Protein AF-A0A8S2EWS8-F1 (afdb_monomer)

Sequence (60 aa):
MRYLFKVLPSNHPDIATTYTNVAELYDTQEDYVKEIEYLNKTLEIQLNSLPPSHPDVAVT

InterPro domains:
  IPR011990 Tetratricopeptide-like helical domain superfamily [G3DSA:1.25.40.10] (2-60)
  IPR011990 Tetratricopeptide-like helical domain superfamily [SSF48452] (7-58)
  IPR019734 Tetratricopeptide repeat [PS50005] (16-49)

pLDDT: mean 86.41, std 10.42, range [57.91, 97.69]

Mean predicted aligned error: 4.87 Å

Nearest PDB structures (foldseek):
  3edt-assembly2_D  TM=9.554E-01  e=1.777E-02  Homo sapiens
  3edt-assembly3_H  TM=9.559E-01  e=2.850E-02  Homo sapiens
  7aie-assembly1_A  TM=9.423E-01  e=3.829E-02  Homo sapiens
  4y6w-assembly1_A-2  TM=8.430E-01  e=1.175E-01  Podospora anserina
  7v1k-assembly1_A-2  TM=9.552E-01  e=6.139E-01  Homo sapiens

Foldseek 3Di:
DVPCCVPDDLLDLVVLVVLQVVLVVCVVVVVNVSSVVSNVSSLVSCVVPDDCPDVSNVVD

Solvent-accessible surface area (backbone atoms only — not comparable to full-atom values): 3391 Å² total; per-residue (Å²): 118,78,65,56,73,72,74,46,63,90,40,38,63,74,54,23,57,54,29,42,57,52,14,54,57,22,50,79,66,71,37,55,71,57,15,52,55,26,38,51,53,20,47,54,21,36,65,70,61,42,66,88,84,39,68,71,66,77,74,100

Radius of gyration: 11.49 Å; Cα contacts (8 Å, |Δi|>4): 61; chains: 1; bounding box: 27×25×27 Å

Secondary structure (DSSP, 8-state):
-TTHHHHS-TT-HHHHHHHHHHHHHHHTTT-HHHHHHHHHHHHHHHHHHS-TT-HHHHH-

Organism: NCBI:txid1234261

Structure (mmCIF, N/CA/C/O backbone):
data_AF-A0A8S2EWS8-F1
#
_entry.id   AF-A0A8S2EWS8-F1
#
loop_
_atom_site.group_PDB
_atom_site.id
_ato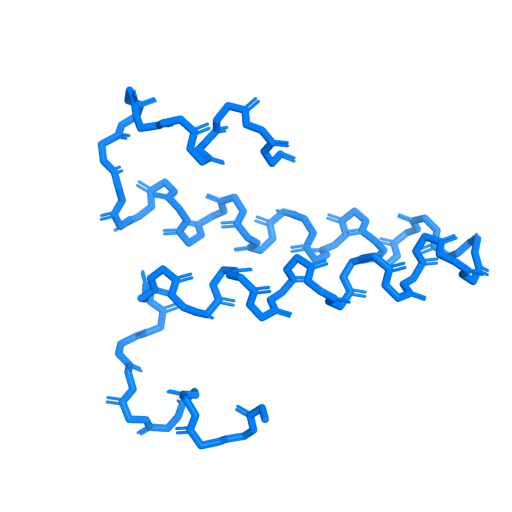m_site.type_symbol
_atom_site.label_atom_id
_atom_site.label_alt_id
_atom_site.label_comp_id
_atom_site.label_asym_id
_atom_site.label_entity_id
_atom_site.label_seq_id
_atom_site.pdbx_PDB_ins_code
_atom_site.Cartn_x
_atom_site.Cartn_y
_atom_site.Cartn_z
_atom_site.occupancy
_atom_site.B_iso_or_equiv
_atom_site.auth_seq_id
_atom_site.auth_comp_id
_atom_site.auth_asym_id
_atom_site.auth_atom_id
_atom_site.pdbx_PDB_model_num
ATOM 1 N N . MET A 1 1 ? -9.392 -8.961 -8.990 1.00 57.91 1 MET A N 1
ATOM 2 C CA . MET A 1 1 ? -8.201 -9.114 -8.124 1.00 57.91 1 MET A CA 1
ATOM 3 C C . MET A 1 1 ? -7.338 -10.338 -8.465 1.00 57.91 1 MET A C 1
ATOM 5 O O . MET A 1 1 ? -6.187 -10.148 -8.814 1.00 57.91 1 MET A O 1
ATOM 9 N N . ARG A 1 2 ? -7.842 -11.587 -8.439 1.00 61.28 2 ARG A N 1
ATOM 10 C CA . ARG A 1 2 ? -7.003 -12.814 -8.554 1.00 61.28 2 ARG A CA 1
ATOM 11 C C . ARG A 1 2 ? -6.159 -12.993 -9.832 1.00 61.28 2 ARG A C 1
ATOM 13 O O . ARG A 1 2 ? -5.215 -13.772 -9.803 1.00 61.28 2 ARG A O 1
ATOM 20 N N . TYR A 1 3 ? -6.499 -12.333 -10.940 1.00 63.03 3 TYR A N 1
ATOM 21 C CA . TYR A 1 3 ? -5.785 -12.501 -12.213 1.00 63.03 3 TYR A CA 1
ATOM 22 C C . TYR A 1 3 ? -4.466 -11.711 -12.264 1.00 63.03 3 TYR A C 1
ATOM 24 O O . TYR A 1 3 ? -3.465 -12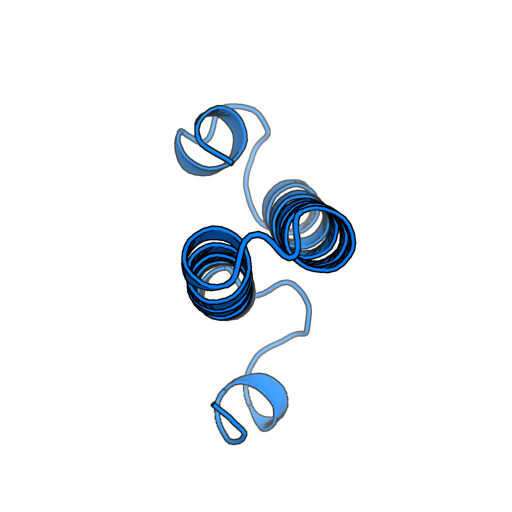.248 -12.725 1.00 63.03 3 TYR A O 1
ATOM 32 N N . LEU A 1 4 ? -4.434 -10.488 -11.712 1.00 61.53 4 LEU A N 1
ATOM 33 C CA . LEU A 1 4 ? -3.234 -9.635 -11.689 1.00 61.53 4 LEU A CA 1
ATOM 34 C C . LEU A 1 4 ? -2.080 -10.308 -10.932 1.00 61.53 4 LEU A C 1
ATOM 36 O O . LEU A 1 4 ? -0.987 -10.436 -11.471 1.00 61.53 4 LEU A O 1
ATOM 40 N N . PHE A 1 5 ? -2.369 -10.877 -9.757 1.00 68.50 5 PHE A N 1
ATOM 41 C CA . PHE A 1 5 ? -1.405 -11.628 -8.939 1.00 68.50 5 PHE A CA 1
ATOM 42 C C . PHE A 1 5 ? -0.819 -12.880 -9.613 1.00 68.50 5 PHE A C 1
ATOM 44 O O . PHE A 1 5 ? 0.154 -13.437 -9.117 1.00 68.50 5 PHE A O 1
ATOM 51 N N . LYS A 1 6 ? -1.433 -13.373 -10.696 1.00 70.88 6 LYS A N 1
ATOM 52 C CA . LYS A 1 6 ? -1.000 -14.598 -11.383 1.00 70.88 6 LYS A CA 1
ATOM 53 C C . LYS A 1 6 ? -0.155 -14.316 -12.628 1.00 70.88 6 LYS A C 1
ATOM 55 O O . LYS A 1 6 ? 0.527 -15.218 -13.103 1.00 70.88 6 LYS A O 1
ATOM 60 N N . VAL A 1 7 ? -0.238 -13.103 -13.170 1.00 77.50 7 VAL A N 1
ATOM 61 C CA . VAL A 1 7 ? 0.388 -12.731 -14.449 1.00 77.50 7 VAL A CA 1
ATOM 62 C C . VAL A 1 7 ? 1.514 -11.721 -14.248 1.00 77.50 7 VAL A C 1
ATOM 64 O O . VAL A 1 7 ? 2.484 -11.739 -15.001 1.00 77.50 7 VAL A O 1
ATOM 67 N N . LEU A 1 8 ? 1.407 -10.865 -13.232 1.00 79.19 8 LEU A N 1
ATOM 68 C CA . LEU A 1 8 ? 2.396 -9.836 -12.947 1.00 79.19 8 LEU A CA 1
ATOM 69 C C . LEU A 1 8 ? 3.422 -10.322 -11.910 1.00 79.19 8 LEU A C 1
ATOM 71 O O . LEU A 1 8 ? 3.060 -11.078 -11.002 1.00 79.19 8 LEU A O 1
ATOM 75 N N . PRO A 1 9 ? 4.688 -9.877 -12.006 1.00 80.12 9 PRO A N 1
ATOM 76 C CA . PRO A 1 9 ? 5.659 -10.034 -10.928 1.00 80.12 9 PRO A CA 1
ATOM 77 C C . PRO A 1 9 ? 5.104 -9.478 -9.613 1.00 80.12 9 PRO A C 1
ATOM 79 O O . PRO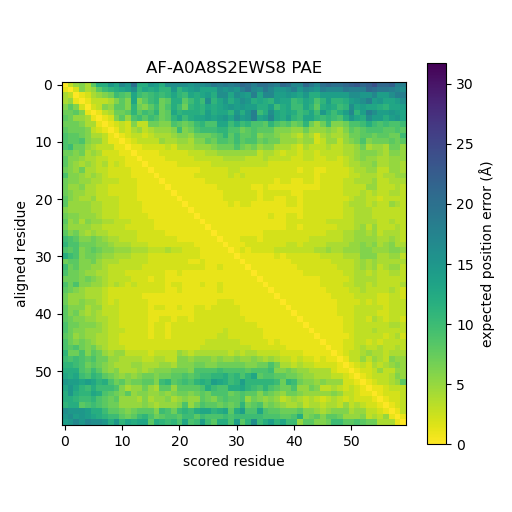 A 1 9 ? 4.375 -8.489 -9.620 1.00 80.12 9 PRO A O 1
ATOM 82 N N . SER A 1 10 ? 5.465 -10.081 -8.479 1.00 77.75 10 SER A N 1
ATOM 83 C CA . SER A 1 10 ? 4.919 -9.728 -7.158 1.00 77.75 10 SER A CA 1
ATOM 84 C C . SER A 1 10 ? 5.169 -8.277 -6.735 1.00 77.75 10 SER A C 1
ATOM 86 O O . SER A 1 10 ? 4.463 -7.774 -5.869 1.00 77.75 10 SER A O 1
ATOM 88 N N . ASN A 1 11 ? 6.152 -7.611 -7.341 1.00 79.12 11 ASN A N 1
ATOM 89 C CA . ASN A 1 11 ? 6.469 -6.204 -7.127 1.00 79.12 11 ASN A CA 1
ATOM 90 C C . ASN A 1 11 ? 5.851 -5.276 -8.189 1.00 79.12 11 ASN A C 1
ATOM 92 O O . ASN A 1 11 ? 6.242 -4.126 -8.280 1.00 79.12 11 ASN A O 1
ATOM 96 N N . HIS A 1 12 ? 4.926 -5.722 -9.036 1.00 82.56 12 HIS A N 1
ATOM 97 C CA . HIS A 1 12 ? 4.357 -4.824 -10.039 1.00 82.56 12 HIS A CA 1
ATOM 98 C C . HIS A 1 12 ? 3.495 -3.720 -9.382 1.00 82.56 12 HIS A C 1
ATOM 100 O O . HIS A 1 12 ? 2.666 -4.055 -8.533 1.00 82.56 12 HIS A O 1
ATOM 106 N N . PRO A 1 13 ? 3.604 -2.437 -9.789 1.00 82.44 13 PRO A N 1
ATOM 107 C CA . PRO A 1 13 ? 2.837 -1.329 -9.202 1.00 82.44 13 PRO A CA 1
ATOM 108 C C . PRO A 1 13 ? 1.314 -1.550 -9.147 1.00 82.44 13 PRO A C 1
ATOM 110 O O . PRO A 1 13 ? 0.687 -1.241 -8.141 1.00 82.44 13 PRO A O 1
ATOM 113 N N . AS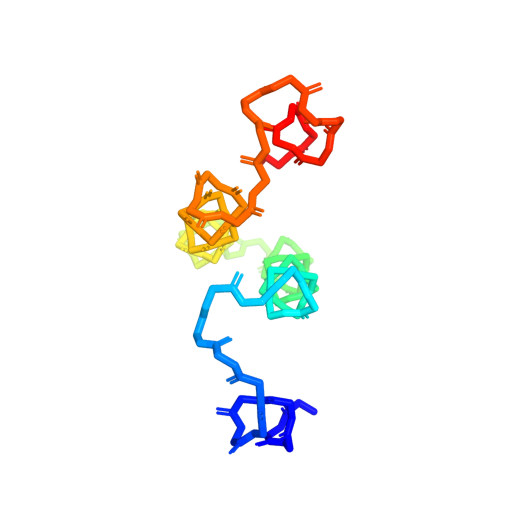P A 1 14 ? 0.713 -2.190 -10.156 1.00 87.38 14 ASP A N 1
ATOM 114 C CA . ASP A 1 14 ? -0.720 -2.558 -10.140 1.00 87.38 14 ASP A CA 1
ATOM 115 C C . ASP A 1 14 ? -1.133 -3.435 -8.938 1.00 87.38 14 ASP A C 1
ATOM 117 O O . ASP A 1 14 ? -2.295 -3.437 -8.509 1.00 87.38 14 ASP A O 1
ATOM 121 N N . ILE A 1 15 ? -0.191 -4.207 -8.386 1.00 88.00 15 ILE A N 1
ATOM 122 C CA . ILE A 1 15 ? -0.414 -4.992 -7.171 1.00 88.00 15 ILE A CA 1
ATOM 123 C C . ILE A 1 15 ? -0.465 -4.068 -5.947 1.00 88.00 15 ILE A C 1
ATOM 125 O O . ILE A 1 15 ? -1.325 -4.268 -5.089 1.00 88.00 15 ILE A O 1
ATOM 129 N N . ALA A 1 16 ? 0.374 -3.028 -5.894 1.00 90.38 16 ALA A N 1
ATOM 130 C CA . ALA A 1 16 ? 0.318 -2.002 -4.853 1.00 90.38 16 ALA A CA 1
ATOM 131 C C . ALA A 1 16 ? -1.033 -1.268 -4.874 1.00 90.38 16 ALA A C 1
ATOM 133 O O . ALA A 1 16 ? -1.701 -1.210 -3.847 1.00 90.38 16 ALA A O 1
ATOM 134 N N . THR A 1 17 ? -1.520 -0.841 -6.047 1.00 90.62 17 THR A N 1
ATOM 135 C CA . THR A 1 17 ? -2.861 -0.233 -6.178 1.00 90.62 17 THR A CA 1
ATOM 136 C C . THR A 1 17 ? -3.966 -1.156 -5.662 1.00 90.62 17 THR A C 1
ATOM 138 O O . THR A 1 17 ? -4.917 -0.718 -5.018 1.00 90.62 17 THR A O 1
ATOM 141 N N . THR A 1 18 ? -3.843 -2.463 -5.911 1.00 92.25 18 THR A N 1
ATOM 142 C CA . THR A 1 18 ? -4.806 -3.441 -5.397 1.00 92.25 18 THR A CA 1
ATOM 143 C C . THR A 1 18 ? -4.795 -3.501 -3.868 1.00 92.25 18 THR A C 1
ATOM 145 O O . THR A 1 18 ? -5.867 -3.580 -3.272 1.00 92.25 18 THR A O 1
ATOM 148 N N . TYR A 1 19 ? -3.621 -3.467 -3.233 1.00 93.88 19 TYR A N 1
ATOM 149 C CA . TYR A 1 19 ? -3.520 -3.459 -1.774 1.00 93.88 19 TYR A CA 1
ATOM 150 C C . TYR A 1 19 ? -3.990 -2.143 -1.151 1.00 93.88 19 TYR A C 1
ATOM 152 O O . TYR A 1 19 ? -4.680 -2.204 -0.138 1.00 93.88 19 TYR A O 1
ATOM 160 N N . THR A 1 20 ? -3.744 -0.991 -1.783 1.00 93.31 20 THR A N 1
ATOM 161 C CA . THR A 1 20 ? -4.299 0.301 -1.341 1.00 93.31 20 THR A CA 1
ATOM 162 C C . THR A 1 20 ? -5.824 0.269 -1.300 1.00 93.31 20 THR A C 1
ATOM 164 O O . THR A 1 20 ? -6.413 0.594 -0.278 1.00 93.31 20 THR A O 1
ATOM 167 N N . ASN A 1 21 ? -6.478 -0.253 -2.342 1.00 93.88 21 ASN A N 1
ATOM 168 C CA . ASN A 1 21 ? -7.941 -0.387 -2.351 1.00 93.88 21 ASN A CA 1
ATOM 169 C C . ASN A 1 21 ? -8.461 -1.318 -1.236 1.00 93.88 21 ASN A C 1
ATOM 171 O O . ASN A 1 21 ? -9.588 -1.177 -0.766 1.00 93.88 21 ASN A O 1
ATOM 175 N N . VAL A 1 22 ? -7.668 -2.318 -0.834 1.00 94.88 22 VAL A N 1
ATOM 176 C CA . VAL A 1 22 ? -8.010 -3.198 0.294 1.00 94.88 22 VAL A CA 1
ATOM 177 C C . VAL A 1 22 ? -7.805 -2.477 1.626 1.00 94.88 22 VAL A C 1
ATOM 179 O O . VAL A 1 22 ? -8.621 -2.664 2.523 1.00 94.88 22 VAL A O 1
ATOM 182 N N . ALA A 1 23 ? -6.765 -1.650 1.752 1.00 95.12 23 ALA A N 1
ATOM 183 C CA . ALA A 1 23 ? -6.562 -0.805 2.922 1.00 95.12 23 ALA A CA 1
ATOM 184 C C . ALA A 1 23 ? -7.731 0.174 3.107 1.00 95.12 23 ALA A C 1
ATOM 186 O O . ALA A 1 23 ? -8.338 0.172 4.172 1.00 95.12 23 ALA A O 1
ATOM 187 N N . GLU A 1 24 ? -8.147 0.884 2.053 1.00 95.56 24 GLU A N 1
ATOM 188 C CA . GLU A 1 24 ? -9.319 1.778 2.076 1.00 95.56 24 GLU A CA 1
ATOM 189 C C . GLU A 1 24 ? -10.603 1.045 2.504 1.00 95.56 24 GLU A C 1
ATOM 191 O O . GLU A 1 24 ? -11.420 1.556 3.269 1.00 95.56 24 GLU A O 1
ATOM 196 N N . LEU A 1 25 ? -10.782 -0.205 2.065 1.00 96.75 25 LEU A N 1
ATOM 197 C CA . LEU A 1 25 ? -11.913 -1.023 2.502 1.00 96.75 25 LEU A CA 1
ATOM 198 C C . LEU A 1 25 ? -11.880 -1.314 4.015 1.00 96.75 25 LEU A C 1
ATOM 200 O O . LEU A 1 25 ? -12.943 -1.471 4.617 1.00 96.75 25 LEU A O 1
ATOM 204 N N . TYR A 1 26 ? -10.702 -1.413 4.629 1.00 97.25 26 TYR A N 1
ATOM 205 C CA . TYR A 1 26 ? -10.576 -1.598 6.075 1.00 97.25 26 TYR A CA 1
ATOM 206 C C . TYR A 1 26 ? -10.659 -0.290 6.859 1.00 97.25 26 TYR A C 1
ATOM 208 O O . TYR A 1 26 ? -11.250 -0.306 7.936 1.00 97.25 26 TYR A O 1
ATOM 216 N N . ASP A 1 27 ? -10.190 0.826 6.299 1.00 95.69 27 ASP A N 1
ATOM 217 C CA . ASP A 1 27 ? -10.429 2.170 6.845 1.00 95.69 2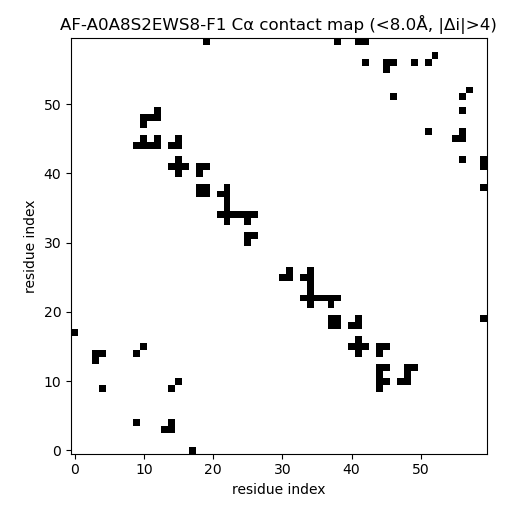7 ASP A CA 1
ATOM 218 C C . ASP A 1 27 ? -11.937 2.442 6.972 1.00 95.69 27 ASP A C 1
ATOM 220 O O . ASP A 1 27 ? -12.440 2.745 8.052 1.00 95.69 27 ASP A O 1
ATOM 224 N N . THR A 1 28 ? -12.713 2.159 5.917 1.00 97.25 28 THR A N 1
ATOM 225 C CA . THR A 1 28 ? -14.185 2.296 5.966 1.00 97.25 28 THR A CA 1
ATOM 226 C C . THR A 1 28 ? -14.878 1.360 6.967 1.00 97.25 28 THR A C 1
ATOM 228 O O . THR A 1 28 ? -16.044 1.576 7.300 1.00 97.25 28 THR A O 1
ATOM 231 N N . GLN A 1 29 ? -14.191 0.318 7.442 1.00 96.75 29 GLN A N 1
ATOM 232 C CA . GLN A 1 29 ? -14.664 -0.599 8.485 1.00 96.75 29 GLN A CA 1
ATOM 233 C C . GLN A 1 29 ? -14.106 -0.261 9.876 1.00 96.75 29 GLN A C 1
ATOM 235 O O . GLN A 1 29 ? -14.387 -0.998 10.821 1.00 96.75 29 GLN A O 1
ATOM 240 N N . GLU A 1 30 ? -13.313 0.807 10.000 1.00 96.62 30 GLU A N 1
ATOM 241 C CA . GLU A 1 30 ? -12.570 1.187 11.208 1.00 96.62 30 GLU A CA 1
ATOM 242 C C . GLU A 1 30 ? -11.627 0.069 11.720 1.00 96.62 30 GLU A C 1
ATOM 244 O O . GLU A 1 30 ? -11.239 0.037 12.890 1.00 96.62 30 GLU A O 1
ATOM 249 N N . ASP A 1 31 ? -11.226 -0.863 10.843 1.00 97.69 31 ASP A N 1
ATOM 250 C CA . ASP A 1 31 ? -10.259 -1.930 11.138 1.00 97.69 31 ASP A CA 1
ATOM 251 C C . ASP A 1 31 ? -8.843 -1.466 10.768 1.00 97.69 31 ASP A C 1
ATOM 253 O O . ASP A 1 31 ? -8.198 -1.968 9.841 1.00 97.69 31 ASP A O 1
ATOM 257 N N . TYR A 1 32 ? -8.355 -0.484 11.527 1.00 95.44 32 TYR A N 1
ATOM 258 C CA . TYR A 1 32 ? -7.064 0.171 11.296 1.00 95.44 32 TYR A CA 1
ATOM 259 C C . TYR A 1 32 ? -5.873 -0.799 11.356 1.00 95.44 32 TYR A C 1
ATOM 261 O O . TYR A 1 32 ? -4.834 -0.568 10.743 1.00 95.44 32 TYR A O 1
ATOM 269 N N . VAL A 1 33 ? -6.002 -1.921 12.077 1.00 97.50 33 VAL A N 1
ATOM 270 C CA . VAL A 1 33 ? -4.935 -2.933 12.144 1.00 97.50 33 VAL A CA 1
ATOM 271 C C . VAL A 1 33 ? -4.724 -3.563 10.772 1.00 97.50 33 VAL A C 1
ATOM 273 O O . VAL A 1 33 ? -3.584 -3.685 10.320 1.00 97.50 33 VAL A O 1
ATOM 276 N N . LYS A 1 34 ? -5.812 -3.945 10.095 1.00 95.62 34 LYS A N 1
ATOM 277 C CA . LYS A 1 34 ? -5.715 -4.502 8.746 1.00 95.62 34 LYS A CA 1
ATOM 278 C C . LYS A 1 34 ? -5.378 -3.439 7.719 1.00 95.62 34 LYS A C 1
ATOM 280 O O . LYS A 1 34 ? -4.578 -3.723 6.836 1.00 95.62 34 LYS A O 1
ATOM 285 N N . GLU A 1 35 ? -5.929 -2.235 7.833 1.00 96.81 35 GLU A N 1
ATOM 286 C CA . GLU A 1 35 ? -5.551 -1.117 6.964 1.00 96.81 35 GLU A CA 1
ATOM 287 C C . GLU A 1 35 ? -4.024 -0.924 6.945 1.00 96.81 35 GLU A C 1
ATOM 289 O O . GLU A 1 35 ? -3.405 -1.021 5.884 1.00 96.81 35 GLU A O 1
ATOM 294 N N . ILE A 1 36 ? -3.404 -0.774 8.122 1.00 96.06 36 ILE A N 1
ATOM 295 C CA . ILE A 1 36 ? -1.951 -0.604 8.264 1.00 96.06 36 ILE A CA 1
ATOM 296 C C . ILE A 1 36 ? -1.190 -1.814 7.702 1.00 96.06 36 ILE A C 1
ATOM 298 O O . ILE A 1 36 ? -0.138 -1.650 7.080 1.00 96.06 36 ILE A O 1
ATOM 302 N N . GLU A 1 37 ? -1.690 -3.041 7.886 1.00 97.00 37 GLU A N 1
ATOM 303 C CA . GLU A 1 37 ? -1.078 -4.236 7.288 1.00 97.00 37 GLU A CA 1
ATOM 304 C C . GLU A 1 37 ? -1.014 -4.128 5.756 1.00 97.00 37 GLU A C 1
ATOM 306 O O . GLU A 1 37 ? 0.016 -4.438 5.149 1.00 97.00 37 GLU A O 1
ATOM 311 N N . TYR A 1 38 ? -2.099 -3.682 5.121 1.00 96.12 38 TYR A N 1
ATOM 312 C CA . TYR A 1 38 ? -2.172 -3.572 3.667 1.00 96.12 38 TYR A CA 1
ATOM 313 C C . TYR A 1 38 ? -1.408 -2.364 3.121 1.00 96.12 38 TYR A C 1
ATOM 315 O O . TYR A 1 38 ? -0.739 -2.519 2.100 1.00 96.12 38 TYR A O 1
ATOM 323 N N . LEU A 1 39 ? -1.396 -1.224 3.821 1.00 95.75 39 LEU A N 1
ATOM 324 C CA . LEU A 1 39 ? -0.548 -0.081 3.460 1.00 95.75 39 LEU A CA 1
ATOM 325 C C . LEU A 1 39 ? 0.942 -0.442 3.505 1.00 95.75 39 LEU A C 1
ATOM 327 O O . LEU A 1 39 ? 1.680 -0.125 2.575 1.00 95.75 39 LEU A O 1
ATOM 331 N N . ASN A 1 40 ? 1.383 -1.206 4.511 1.00 95.56 40 ASN A N 1
ATOM 332 C CA . ASN A 1 40 ? 2.768 -1.683 4.567 1.00 95.56 40 ASN A CA 1
ATOM 333 C C . ASN A 1 40 ? 3.132 -2.581 3.372 1.00 95.56 40 ASN A C 1
ATOM 335 O O . ASN A 1 40 ? 4.226 -2.457 2.822 1.00 95.56 40 ASN A O 1
ATOM 339 N N . LYS A 1 41 ? 2.217 -3.455 2.926 1.00 94.06 41 LYS A N 1
ATOM 340 C CA . LYS A 1 41 ? 2.426 -4.282 1.720 1.00 94.06 41 LYS A CA 1
ATOM 341 C C . LYS A 1 41 ? 2.498 -3.436 0.450 1.00 94.06 41 LYS A C 1
ATOM 343 O O . LYS A 1 41 ? 3.323 -3.718 -0.419 1.00 94.06 41 LYS A O 1
ATOM 348 N N . THR A 1 42 ? 1.652 -2.412 0.334 1.00 94.06 42 THR A N 1
ATOM 349 C CA . THR A 1 42 ? 1.710 -1.438 -0.766 1.00 94.06 42 THR A CA 1
ATOM 350 C C . THR A 1 42 ? 3.074 -0.750 -0.797 1.00 94.06 42 THR A C 1
ATOM 352 O O . THR A 1 42 ? 3.729 -0.757 -1.842 1.00 94.06 42 THR A O 1
ATOM 355 N N . LEU A 1 43 ? 3.531 -0.230 0.345 1.00 92.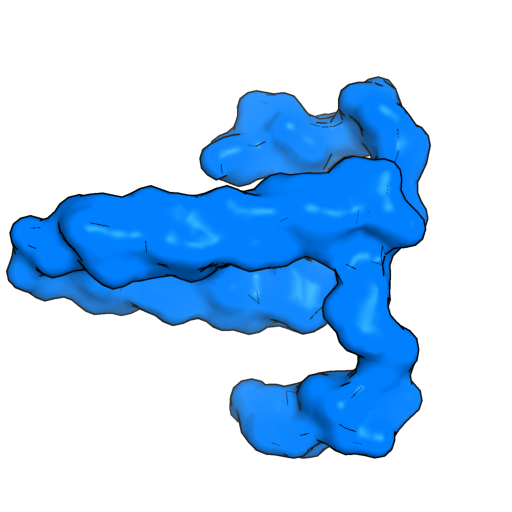06 43 LEU A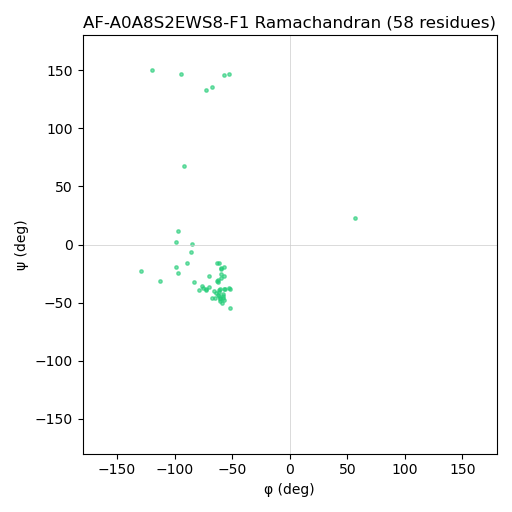 N 1
ATOM 356 C CA . LEU A 1 43 ? 4.806 0.474 0.464 1.00 92.06 43 LEU A CA 1
ATOM 357 C C . LEU A 1 43 ? 5.992 -0.431 0.105 1.00 92.06 43 LEU A C 1
ATOM 359 O O . LEU A 1 43 ? 6.869 -0.028 -0.656 1.00 92.06 43 LEU A O 1
ATOM 363 N N . GLU A 1 44 ? 6.006 -1.677 0.586 1.00 92.44 44 GLU A N 1
ATOM 364 C CA . GLU A 1 44 ? 7.050 -2.651 0.245 1.00 92.44 44 GLU A CA 1
ATOM 365 C C . GLU A 1 44 ? 7.135 -2.889 -1.272 1.00 92.44 44 GLU A C 1
ATOM 367 O O . GLU A 1 44 ? 8.226 -2.936 -1.845 1.00 92.44 44 GLU A O 1
ATOM 372 N N . ILE A 1 45 ? 5.993 -3.006 -1.952 1.00 90.81 45 ILE A N 1
ATOM 373 C CA . ILE A 1 45 ? 5.961 -3.190 -3.405 1.00 90.81 45 ILE A CA 1
ATOM 374 C C . ILE A 1 45 ? 6.458 -1.941 -4.126 1.00 90.81 45 ILE A C 1
ATOM 376 O O . ILE A 1 45 ? 7.274 -2.060 -5.042 1.00 90.81 45 ILE A O 1
ATOM 380 N N . GLN A 1 46 ? 6.006 -0.754 -3.726 1.00 89.50 46 GLN A N 1
ATOM 381 C CA . GLN A 1 46 ? 6.428 0.501 -4.348 1.00 89.50 46 GLN A CA 1
ATOM 382 C C . GLN A 1 46 ? 7.930 0.742 -4.175 1.00 89.50 46 GLN A C 1
ATOM 384 O O . GLN A 1 46 ? 8.598 1.059 -5.153 1.00 89.50 46 GLN A O 1
ATOM 389 N N . LEU A 1 47 ? 8.495 0.495 -2.989 1.00 88.88 47 LEU A N 1
ATOM 390 C CA . LEU A 1 47 ? 9.940 0.611 -2.750 1.00 88.88 47 LEU A CA 1
ATOM 391 C C . LEU A 1 47 ? 10.763 -0.371 -3.600 1.00 88.88 47 LEU A C 1
ATOM 393 O O . LEU A 1 47 ? 11.881 -0.056 -4.003 1.00 88.88 47 LEU A O 1
ATOM 397 N N . ASN A 1 48 ? 10.209 -1.551 -3.894 1.00 88.12 48 ASN A N 1
ATOM 398 C CA . ASN A 1 48 ? 10.860 -2.581 -4.707 1.00 88.12 48 ASN A CA 1
ATOM 399 C C . ASN A 1 48 ? 10.650 -2.417 -6.222 1.00 88.12 48 ASN A C 1
ATOM 401 O O . ASN A 1 48 ? 11.213 -3.191 -7.003 1.00 88.12 48 ASN A O 1
ATOM 405 N N . SER A 1 49 ? 9.811 -1.477 -6.656 1.00 86.12 49 SER A N 1
ATOM 406 C CA . SER A 1 49 ? 9.412 -1.342 -8.065 1.00 86.12 49 SER A CA 1
ATOM 407 C C . SER A 1 49 ? 9.572 0.050 -8.640 1.00 86.12 49 SER A C 1
ATOM 409 O O . SER A 1 49 ? 9.723 0.190 -9.854 1.00 86.12 49 SER A O 1
ATOM 411 N N . LEU A 1 50 ? 9.590 1.066 -7.784 1.00 83.69 50 LEU A N 1
ATOM 412 C CA . LEU A 1 50 ? 9.683 2.462 -8.158 1.00 83.69 50 LEU A CA 1
ATOM 413 C C . LEU A 1 50 ? 10.944 3.082 -7.545 1.00 83.69 50 LEU A C 1
ATOM 415 O O . LEU A 1 50 ? 11.387 2.683 -6.466 1.00 83.69 50 LEU A O 1
ATOM 419 N N . PRO A 1 51 ? 11.540 4.090 -8.204 1.00 83.81 51 PRO A N 1
ATOM 420 C CA . PRO A 1 51 ? 12.563 4.907 -7.572 1.00 83.81 51 PRO A CA 1
ATOM 421 C C . PRO A 1 51 ? 12.010 5.556 -6.290 1.00 83.81 51 PRO A C 1
ATOM 423 O O . PRO A 1 51 ? 10.857 5.987 -6.296 1.00 83.81 51 PRO A O 1
ATOM 426 N N . PRO A 1 52 ? 12.821 5.748 -5.234 1.00 77.06 52 PRO A N 1
ATOM 427 C CA . PRO A 1 52 ? 12.371 6.384 -3.988 1.00 77.06 52 PRO A CA 1
ATOM 428 C C . PRO A 1 52 ? 11.781 7.795 -4.159 1.00 77.06 52 PRO A C 1
ATOM 430 O O . PRO A 1 52 ? 11.089 8.288 -3.279 1.00 77.06 52 PRO A O 1
ATOM 433 N N . SER A 1 53 ? 12.068 8.462 -5.280 1.00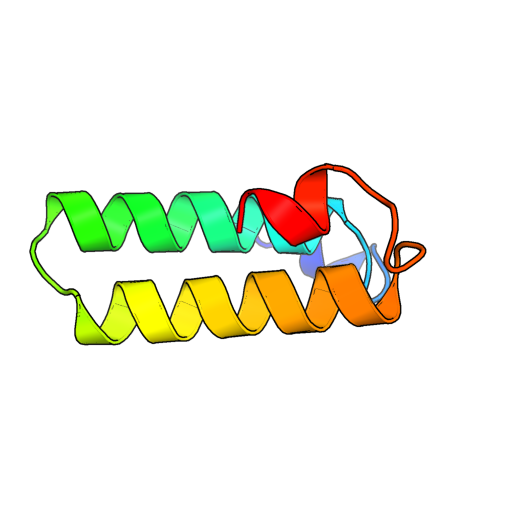 79.75 53 SER A N 1
ATOM 434 C CA . SER A 1 53 ? 11.529 9.780 -5.627 1.00 79.75 53 SER A CA 1
ATOM 435 C C . SER A 1 53 ? 10.159 9.734 -6.314 1.00 79.75 53 SER A C 1
ATOM 437 O O . SER A 1 53 ? 9.665 10.779 -6.736 1.00 79.75 53 SER A O 1
ATOM 439 N N . HIS A 1 54 ? 9.582 8.550 -6.530 1.00 78.25 54 HIS A N 1
ATOM 440 C CA . HIS A 1 54 ? 8.301 8.418 -7.213 1.00 78.25 54 HIS A CA 1
ATOM 441 C C . HIS A 1 54 ? 7.155 8.903 -6.305 1.00 78.25 54 HIS A C 1
ATOM 443 O O . HIS A 1 54 ? 7.106 8.487 -5.148 1.00 78.25 54 HIS A O 1
ATOM 449 N N . PRO A 1 55 ? 6.218 9.736 -6.800 1.00 79.12 55 PRO A N 1
ATOM 450 C CA . PRO A 1 55 ? 5.135 10.303 -5.990 1.00 79.12 55 PRO A CA 1
ATOM 451 C C . PRO A 1 55 ? 4.328 9.269 -5.199 1.00 79.12 55 PRO A C 1
ATOM 453 O O . PRO A 1 55 ? 4.008 9.507 -4.042 1.00 79.12 55 PRO A O 1
ATOM 456 N N . ASP A 1 56 ? 4.068 8.104 -5.791 1.00 78.81 56 ASP A N 1
ATOM 457 C CA . ASP A 1 56 ? 3.294 7.029 -5.154 1.00 78.81 56 ASP A CA 1
ATOM 458 C C . ASP A 1 56 ? 3.915 6.515 -3.842 1.00 78.81 56 ASP A C 1
ATOM 460 O O . ASP A 1 56 ? 3.177 6.130 -2.938 1.00 78.81 56 ASP A O 1
ATOM 464 N N . VAL A 1 57 ? 5.247 6.584 -3.702 1.00 78.00 57 VAL A N 1
ATOM 465 C CA . VAL A 1 57 ? 5.967 6.223 -2.463 1.00 78.00 57 VAL A CA 1
ATOM 466 C C . VAL A 1 57 ? 5.713 7.245 -1.348 1.00 78.00 57 VAL A C 1
ATOM 468 O O . VAL A 1 57 ? 5.799 6.908 -0.176 1.00 78.00 57 VAL A O 1
ATOM 471 N N . ALA A 1 58 ? 5.422 8.503 -1.693 1.00 76.88 58 ALA A N 1
ATOM 472 C CA . ALA A 1 58 ? 5.213 9.581 -0.725 1.00 76.88 58 ALA A CA 1
ATOM 473 C C . ALA A 1 58 ? 3.754 9.714 -0.259 1.00 76.88 58 ALA A C 1
ATOM 475 O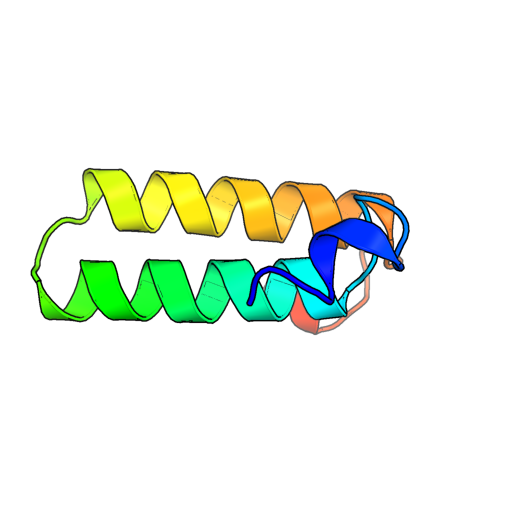 O . ALA A 1 58 ? 3.493 10.419 0.715 1.00 76.88 58 ALA A O 1
ATOM 476 N N . VAL A 1 59 ? 2.813 9.109 -0.989 1.00 75.25 59 VAL A N 1
ATOM 477 C CA . VAL A 1 59 ? 1.366 9.200 -0.727 1.00 75.25 59 VAL A CA 1
ATOM 478 C C . VAL A 1 59 ? 0.844 7.998 0.067 1.00 75.25 59 VAL A C 1
ATOM 480 O O . VAL A 1 59 ? -0.187 8.123 0.723 1.00 75.25 59 VAL A O 1
ATOM 483 N N . THR A 1 60 ? 1.540 6.862 -0.008 1.00 77.25 60 THR A N 1
ATOM 484 C CA . THR A 1 60 ? 1.213 5.617 0.710 1.00 77.25 60 THR A CA 1
ATOM 485 C C . THR A 1 60 ? 1.689 5.677 2.153 1.00 77.25 60 THR A C 1
ATOM 487 O O . THR A 1 60 ? 0.933 5.206 3.029 1.00 77.25 60 THR A O 1
#